Protein AF-A0A2W4Z7F2-F1 (afdb_monomer_lite)

Radius of gyration: 42.95 Å; chains: 1; bounding box: 63×38×133 Å

pLDDT: mean 71.23, std 11.34, range [43.53, 94.19]

Organism: NCBI:txid1609977

Sequence (142 aa):
MSLRSAGIGFLGAVIGGAIVWIGQAGSFSLRPVGMSYADLAATLLSAVGVIVAIFGGVLALAALWGFNQLKRDAIAAAENAGSTEIREQIENGAIRDYIKGEIERLTAEEVNSERMDQRIKQRVDAVTFGRPDDDRLLEEDE

Foldseek 3Di:
DDPVVVVVVVVVVVVVVVVVCVVVPPDPPPPCPPDDPVNVVVVVVVVVVVVVVVVVVVVVVVVVVVVVVVVVVVVVVVVVVVVVVVVCCCVPNPVVVVVVVVCVVVCVVVCPDPVNVVVVVVVCCCVVVNDPPVPPPPPPDD

Secondary structure (DSSP, 8-state):
--HHHHHHHHHHHHHHHHHHHHHTTT------SS--HHHHHHHHHHHHHHHHHHHHHHHHHHHHHHHHHHHHHHHHHHHHHHHHHHHHHHHHSHHHHHHHHHHHHHHHHHHTSHHHHHHHHHHHHHHHS--TTSTTSS----

Structure (mmCIF, N/CA/C/O backbone):
data_AF-A0A2W4Z7F2-F1
#
_entry.id   AF-A0A2W4Z7F2-F1
#
loop_
_atom_site.group_PDB
_atom_site.id
_atom_site.type_symbol
_atom_site.label_atom_id
_atom_site.label_alt_id
_atom_site.label_comp_id
_atom_site.label_asym_id
_atom_site.label_entity_id
_atom_site.label_seq_id
_atom_site.pdbx_PDB_ins_code
_atom_site.Cartn_x
_atom_site.Cartn_y
_atom_site.Cartn_z
_atom_site.occupancy
_atom_site.B_iso_or_equiv
_atom_site.auth_seq_id
_atom_site.auth_comp_id
_atom_site.auth_asym_id
_atom_site.auth_atom_id
_atom_site.pdbx_PDB_model_num
ATOM 1 N N . MET A 1 1 ? 2.571 7.964 7.415 1.00 51.50 1 MET A N 1
ATOM 2 C CA . MET A 1 1 ? 3.518 8.991 6.911 1.00 51.50 1 MET A CA 1
ATOM 3 C C . MET A 1 1 ? 2.665 10.187 6.570 1.00 51.50 1 MET A C 1
ATOM 5 O O . MET A 1 1 ? 1.642 10.015 5.921 1.00 51.50 1 MET A O 1
ATOM 9 N N . SER A 1 2 ? 2.973 11.346 7.140 1.00 48.41 2 SER A N 1
ATOM 10 C CA . SER A 1 2 ? 2.120 12.528 7.017 1.00 48.41 2 SER A CA 1
ATOM 11 C C . SER A 1 2 ? 2.041 12.988 5.559 1.00 48.41 2 SER A C 1
ATOM 13 O O . SER A 1 2 ? 2.987 12.781 4.800 1.00 48.41 2 SER A O 1
ATOM 15 N N . LEU A 1 3 ? 0.947 13.653 5.177 1.00 56.84 3 LEU A N 1
ATOM 16 C CA . LEU A 1 3 ? 0.717 14.262 3.853 1.00 56.84 3 LEU A CA 1
ATOM 17 C C . LEU A 1 3 ? 1.944 15.045 3.320 1.00 56.84 3 LEU A C 1
ATOM 19 O O . LEU A 1 3 ? 2.190 15.118 2.120 1.00 56.84 3 LEU A O 1
ATOM 23 N N . ARG A 1 4 ? 2.770 15.561 4.241 1.00 54.91 4 ARG A N 1
ATOM 24 C CA . ARG A 1 4 ? 4.051 16.228 3.977 1.00 54.91 4 ARG A CA 1
ATOM 25 C C . ARG A 1 4 ? 5.084 15.339 3.279 1.00 54.91 4 ARG A C 1
ATOM 27 O O . ARG A 1 4 ? 5.769 15.807 2.384 1.00 54.91 4 ARG A O 1
ATOM 34 N N . SER A 1 5 ? 5.192 14.068 3.656 1.00 62.59 5 SER A N 1
ATOM 35 C CA . SER A 1 5 ? 6.165 13.128 3.075 1.00 62.59 5 SER A CA 1
ATOM 36 C C . SER A 1 5 ? 5.852 12.753 1.622 1.00 62.59 5 SER A C 1
ATOM 38 O O . SER A 1 5 ? 6.762 12.701 0.799 1.00 62.59 5 SER A O 1
ATOM 40 N N . ALA A 1 6 ? 4.569 12.592 1.284 1.00 65.88 6 ALA A N 1
ATOM 41 C CA . ALA A 1 6 ? 4.125 12.388 -0.093 1.00 65.88 6 ALA A CA 1
ATOM 42 C C . ALA A 1 6 ? 4.373 13.641 -0.954 1.00 65.88 6 ALA A C 1
ATOM 44 O O . ALA A 1 6 ? 4.866 13.532 -2.075 1.00 65.88 6 ALA A O 1
ATOM 45 N N . GLY A 1 7 ? 4.122 14.835 -0.399 1.00 70.25 7 GLY A N 1
ATOM 46 C CA . GLY A 1 7 ? 4.425 16.106 -1.064 1.00 70.25 7 GLY A CA 1
ATOM 47 C C . GLY A 1 7 ? 5.920 16.310 -1.334 1.00 70.25 7 GLY A C 1
ATOM 48 O O . GLY A 1 7 ? 6.291 16.739 -2.423 1.00 70.25 7 GLY A O 1
ATOM 49 N N . ILE A 1 8 ? 6.787 15.940 -0.384 1.00 75.00 8 ILE A N 1
ATOM 50 C CA . ILE A 1 8 ? 8.250 15.998 -0.550 1.00 75.00 8 ILE A CA 1
ATOM 51 C C . ILE A 1 8 ? 8.720 15.008 -1.626 1.00 75.00 8 ILE A C 1
ATOM 53 O O . ILE A 1 8 ? 9.568 15.362 -2.441 1.00 75.00 8 ILE A O 1
ATOM 57 N N . GLY A 1 9 ? 8.145 13.801 -1.677 1.00 75.81 9 GLY A N 1
ATOM 58 C CA . GLY A 1 9 ? 8.448 12.818 -2.722 1.00 75.81 9 GLY A CA 1
ATOM 59 C C . GLY A 1 9 ? 8.046 13.292 -4.122 1.00 75.81 9 GLY A C 1
ATOM 60 O O . GLY A 1 9 ? 8.834 13.183 -5.059 1.00 75.81 9 GLY A O 1
ATOM 61 N N . PHE A 1 10 ? 6.857 13.886 -4.255 1.00 79.06 10 PHE A N 1
ATOM 62 C CA . PHE A 1 10 ? 6.387 14.457 -5.520 1.00 79.06 10 PHE A CA 1
ATOM 63 C C . PHE A 1 10 ? 7.263 15.631 -5.979 1.00 79.06 10 PHE A C 1
ATOM 65 O O . PHE A 1 10 ? 7.702 15.662 -7.126 1.00 79.06 10 PHE A O 1
ATOM 72 N N . LEU A 1 11 ? 7.591 16.557 -5.072 1.00 80.56 11 LEU A N 1
ATOM 73 C CA . LEU A 1 11 ? 8.499 17.670 -5.363 1.00 80.56 11 LEU A CA 1
ATOM 74 C C . LEU A 1 11 ? 9.897 17.177 -5.755 1.00 80.56 11 LEU A C 1
ATOM 76 O O . LEU A 1 11 ? 10.469 17.682 -6.716 1.00 80.56 11 LEU A O 1
ATOM 80 N N . GLY A 1 12 ? 10.424 16.161 -5.068 1.00 82.62 12 GLY A N 1
ATOM 81 C CA . GLY A 1 12 ? 11.705 15.542 -5.408 1.00 82.62 12 GLY A CA 1
ATOM 82 C C . GLY A 1 12 ? 11.708 14.908 -6.801 1.00 82.62 12 GLY A C 1
ATOM 83 O O . GLY A 1 12 ? 12.663 15.094 -7.551 1.00 82.62 12 GLY A O 1
ATOM 84 N N . ALA A 1 13 ? 10.627 14.223 -7.183 1.00 80.19 13 ALA A N 1
ATOM 85 C CA . ALA A 1 13 ? 10.483 13.632 -8.513 1.00 80.19 13 ALA A CA 1
ATOM 86 C C . ALA A 1 13 ? 10.383 14.697 -9.621 1.00 80.19 13 ALA A C 1
ATOM 88 O O . ALA A 1 13 ? 11.033 14.566 -10.657 1.00 80.19 13 ALA A O 1
ATOM 89 N N . VAL A 1 14 ? 9.626 15.775 -9.390 1.00 83.44 14 VAL A N 1
ATOM 90 C CA . VAL A 1 14 ? 9.492 16.895 -10.339 1.00 83.44 14 VAL A CA 1
ATOM 91 C C . VAL A 1 14 ? 10.819 17.635 -10.508 1.00 83.44 14 VAL A C 1
ATOM 93 O O . VAL A 1 14 ? 11.231 17.901 -11.634 1.00 83.44 14 VAL A O 1
ATOM 96 N N . ILE A 1 15 ? 11.520 17.925 -9.409 1.00 84.44 15 ILE A N 1
ATOM 97 C CA . ILE A 1 15 ? 12.822 18.604 -9.442 1.00 84.44 15 ILE A CA 1
ATOM 98 C C . ILE A 1 15 ? 13.881 17.703 -10.086 1.00 84.44 15 ILE A C 1
ATOM 100 O O . ILE A 1 15 ? 14.634 18.167 -10.936 1.00 84.44 15 ILE A O 1
ATOM 104 N N . GLY A 1 16 ? 13.913 16.412 -9.748 1.00 82.12 16 GLY A N 1
ATOM 105 C CA . GLY A 1 16 ? 14.817 15.446 -10.374 1.00 82.12 16 GLY A CA 1
ATOM 106 C C . GLY A 1 16 ? 14.585 15.327 -11.881 1.00 82.12 16 GLY A C 1
ATOM 107 O O . GLY A 1 16 ? 15.537 15.398 -12.656 1.00 82.12 16 GLY A O 1
ATOM 108 N N . GLY A 1 17 ? 13.321 15.240 -12.309 1.00 78.44 17 GLY A N 1
ATOM 109 C CA . GLY A 1 17 ? 12.948 15.240 -13.724 1.00 78.44 17 GLY A CA 1
ATOM 110 C C . GLY A 1 17 ? 13.337 16.535 -14.441 1.00 78.44 17 GLY A C 1
ATOM 111 O O . GLY A 1 17 ? 13.875 16.487 -15.544 1.00 78.44 17 GLY A O 1
ATOM 112 N N . ALA A 1 18 ? 13.145 17.688 -13.794 1.00 78.81 18 ALA A N 1
ATOM 113 C CA . ALA A 1 18 ? 13.550 18.986 -14.327 1.00 78.81 18 ALA A CA 1
ATOM 114 C C . ALA A 1 18 ? 15.077 19.120 -14.452 1.00 78.81 18 ALA A C 1
ATOM 116 O O . ALA A 1 18 ? 15.558 19.628 -15.459 1.00 78.81 18 ALA A O 1
ATOM 117 N N . ILE A 1 19 ? 15.852 18.627 -13.480 1.00 79.75 19 ILE A N 1
ATOM 118 C CA . ILE A 1 19 ? 17.323 18.637 -13.532 1.00 79.75 19 ILE A CA 1
ATOM 119 C C . ILE A 1 19 ? 17.832 17.757 -14.674 1.00 79.75 19 ILE A C 1
ATOM 121 O O . ILE A 1 19 ? 18.716 18.183 -15.413 1.00 79.75 19 ILE A O 1
ATOM 125 N N . VAL A 1 20 ? 17.265 16.560 -14.856 1.00 77.94 20 VAL A N 1
ATOM 126 C CA . VAL A 1 20 ? 17.619 15.681 -15.984 1.00 77.94 20 VAL A CA 1
ATOM 127 C C . VAL A 1 20 ? 17.269 16.347 -17.316 1.00 77.94 20 VAL A C 1
ATOM 129 O O . VAL A 1 20 ? 18.088 16.353 -18.231 1.00 77.94 20 VAL A O 1
ATOM 132 N N . TRP A 1 21 ? 16.094 16.975 -17.406 1.00 70.06 21 TRP A N 1
ATOM 133 C CA . TRP A 1 21 ? 15.647 17.690 -18.602 1.00 70.06 21 TRP A CA 1
ATOM 134 C C . TRP A 1 21 ? 16.551 18.885 -18.953 1.00 70.06 21 TRP A C 1
ATOM 136 O O . TRP A 1 21 ? 16.930 19.054 -20.113 1.00 70.06 21 TRP A O 1
ATOM 146 N N . ILE A 1 22 ? 16.957 19.674 -17.952 1.00 73.12 22 ILE A N 1
ATOM 147 C CA . ILE A 1 22 ? 17.899 20.793 -18.117 1.00 73.12 22 ILE A CA 1
ATOM 148 C C . ILE A 1 22 ? 19.299 20.276 -18.475 1.00 73.12 22 ILE A C 1
ATOM 150 O O . ILE A 1 22 ? 19.931 20.808 -19.385 1.00 73.12 22 ILE A O 1
ATOM 154 N N . GLY A 1 23 ? 19.771 19.218 -17.809 1.00 69.50 23 GLY A N 1
ATOM 155 C CA . GLY A 1 23 ? 21.067 18.586 -18.077 1.00 69.50 23 GLY A CA 1
ATOM 156 C C . GLY A 1 23 ? 21.173 17.982 -19.480 1.00 69.50 23 GLY A C 1
ATOM 157 O O . GLY A 1 23 ? 22.271 17.877 -20.020 1.00 69.50 23 GLY A O 1
ATOM 158 N N . GLN A 1 24 ? 20.038 17.649 -20.101 1.00 68.50 24 GLN A N 1
ATOM 159 C CA . GLN A 1 24 ? 19.948 17.208 -21.495 1.00 68.50 24 GLN A CA 1
ATOM 160 C C . GLN A 1 24 ? 19.710 18.332 -22.515 1.00 68.50 24 GLN A C 1
ATOM 162 O O . GLN A 1 24 ? 19.557 18.042 -23.702 1.00 68.50 24 GLN A O 1
ATOM 167 N N . ALA A 1 25 ? 19.710 19.601 -22.088 1.00 56.84 25 ALA A N 1
ATOM 168 C CA . ALA A 1 25 ? 19.687 20.783 -22.953 1.00 56.84 25 ALA A CA 1
ATOM 169 C C . ALA A 1 25 ? 18.669 20.705 -24.115 1.00 56.84 25 ALA A C 1
ATOM 171 O O . ALA A 1 25 ? 19.002 20.963 -25.271 1.00 56.84 25 ALA A O 1
ATOM 172 N N . GLY A 1 26 ? 17.419 20.334 -23.814 1.00 56.62 26 GLY A N 1
ATOM 173 C CA . GLY A 1 26 ? 16.249 20.583 -24.671 1.00 56.62 26 GLY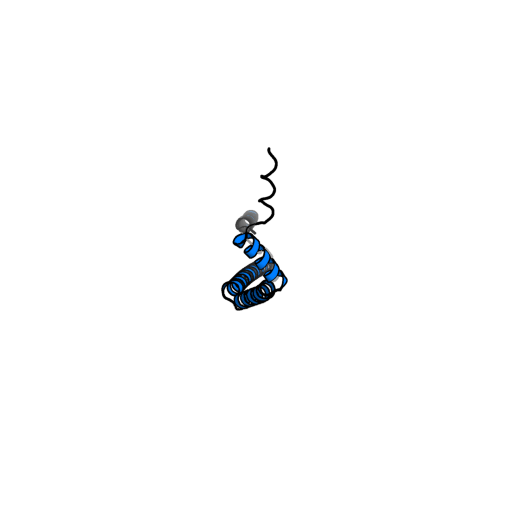 A CA 1
ATOM 174 C C . GLY A 1 26 ? 16.193 19.888 -26.039 1.00 56.62 26 GLY A C 1
ATOM 175 O O . GLY A 1 26 ? 15.190 20.038 -26.734 1.00 56.62 26 GLY A O 1
ATOM 176 N N . SER A 1 27 ? 17.200 19.107 -26.443 1.00 54.31 27 SER A N 1
ATOM 177 C CA . SER A 1 27 ? 17.137 18.324 -27.678 1.00 54.31 27 SER A CA 1
ATOM 178 C C . SER A 1 27 ? 17.690 16.919 -27.469 1.00 54.31 27 SER A C 1
ATOM 180 O O . SER A 1 27 ? 18.894 16.688 -27.389 1.00 54.31 27 SER A O 1
ATOM 182 N N . PHE A 1 28 ? 16.784 15.943 -27.442 1.00 54.53 28 PHE A N 1
ATOM 183 C CA . PHE A 1 28 ? 17.118 14.534 -27.630 1.00 54.53 28 PHE A CA 1
ATOM 184 C C . PHE A 1 28 ? 17.390 14.307 -29.124 1.00 54.53 28 PHE A C 1
ATOM 186 O O . PHE A 1 28 ? 16.673 13.595 -29.822 1.00 54.53 28 PHE A O 1
ATOM 193 N N . SER A 1 29 ? 18.403 14.989 -29.663 1.00 55.09 29 SER A N 1
ATOM 194 C CA . SER A 1 29 ? 18.855 14.733 -31.023 1.00 55.09 29 SER A CA 1
ATOM 195 C C . SER A 1 29 ? 19.744 13.490 -30.964 1.00 55.09 29 SER A C 1
ATOM 197 O O . SER A 1 29 ? 20.971 13.570 -30.919 1.00 55.09 29 SER A O 1
ATOM 199 N N . LEU A 1 30 ? 19.114 12.313 -30.934 1.00 56.03 30 LEU A N 1
ATOM 200 C CA . LEU A 1 30 ? 19.749 11.087 -31.408 1.00 56.03 30 LEU A CA 1
ATOM 201 C C . LEU A 1 30 ? 19.983 11.298 -32.906 1.00 56.03 30 LEU A C 1
ATOM 203 O O . LEU A 1 30 ? 19.162 10.914 -33.729 1.00 56.03 30 LEU A O 1
ATOM 207 N N . ARG A 1 31 ? 21.051 12.015 -33.272 1.00 58.56 31 ARG A N 1
ATOM 208 C CA . ARG A 1 31 ? 21.509 12.075 -34.658 1.00 58.56 31 ARG A CA 1
ATOM 209 C C . ARG A 1 31 ? 22.213 10.749 -34.927 1.00 58.56 31 ARG A C 1
ATOM 211 O O . ARG A 1 31 ? 23.276 10.528 -34.348 1.00 58.56 31 ARG A O 1
ATOM 218 N N . PRO A 1 32 ? 21.658 9.863 -35.770 1.00 60.34 32 PRO A N 1
ATOM 219 C CA . PRO A 1 32 ? 22.286 8.592 -36.080 1.00 60.34 32 PRO A CA 1
ATOM 220 C C . PRO A 1 32 ? 23.410 8.854 -37.085 1.00 60.34 32 PRO A C 1
ATOM 222 O O . PRO A 1 32 ? 23.277 8.600 -38.277 1.00 60.34 32 PRO A O 1
ATOM 225 N N . VAL A 1 33 ? 24.521 9.429 -36.632 1.00 61.56 33 VAL A N 1
ATOM 226 C CA . VAL A 1 33 ? 25.720 9.525 -37.465 1.00 61.56 33 VAL A CA 1
ATOM 227 C C . VAL A 1 33 ? 26.469 8.208 -37.298 1.00 61.56 33 VAL A C 1
ATOM 229 O O . VAL A 1 33 ? 27.192 8.019 -36.327 1.00 61.56 33 VAL A O 1
ATOM 232 N N . GLY A 1 34 ? 26.227 7.267 -38.214 1.00 68.38 34 GLY A N 1
ATOM 233 C CA . GLY A 1 34 ? 26.921 5.972 -38.258 1.00 68.38 34 GLY A CA 1
ATOM 234 C C . GLY A 1 34 ? 26.330 4.853 -37.390 1.00 68.38 34 GLY A C 1
ATOM 235 O O . GLY A 1 34 ? 26.987 3.835 -37.209 1.00 68.38 34 GLY A O 1
ATOM 236 N N . MET A 1 35 ? 25.112 5.011 -36.860 1.00 69.19 35 MET A N 1
ATOM 237 C CA . MET A 1 35 ? 24.471 4.000 -36.008 1.00 69.19 35 MET A CA 1
ATOM 238 C C . MET A 1 35 ? 23.711 2.958 -36.845 1.00 69.19 35 MET A C 1
ATOM 240 O O . MET A 1 35 ? 22.907 3.322 -37.705 1.00 69.19 35 MET A O 1
ATOM 244 N N . SER A 1 36 ? 23.947 1.667 -36.590 1.00 82.62 36 SER A N 1
ATOM 245 C CA . SER A 1 36 ? 23.196 0.587 -37.242 1.00 82.62 36 SER A CA 1
ATOM 246 C C . SER A 1 36 ? 21.753 0.521 -36.714 1.00 82.62 36 SER A C 1
ATOM 248 O O . SER A 1 36 ? 21.473 0.926 -35.585 1.00 82.62 36 SER A O 1
ATOM 250 N N . TYR A 1 37 ? 20.816 -0.029 -37.497 1.00 82.56 37 TYR A N 1
ATOM 251 C CA . TYR A 1 37 ? 19.435 -0.251 -37.031 1.00 82.56 37 TYR A CA 1
ATOM 252 C C . TYR A 1 37 ? 19.373 -1.095 -35.749 1.00 82.56 37 TYR A C 1
ATOM 254 O O . TYR A 1 37 ? 18.503 -0.870 -34.907 1.00 82.56 37 TYR A O 1
ATOM 262 N N . ALA A 1 38 ? 20.305 -2.037 -35.586 1.00 84.94 38 ALA A N 1
ATOM 263 C CA . ALA A 1 38 ? 20.394 -2.868 -34.394 1.00 84.94 38 ALA A CA 1
ATOM 264 C C . ALA A 1 38 ? 20.772 -2.044 -33.151 1.00 84.94 38 ALA A C 1
ATOM 266 O O . ALA A 1 38 ? 20.157 -2.220 -32.101 1.00 84.94 38 ALA A O 1
ATOM 267 N N . ASP A 1 39 ? 21.705 -1.096 -33.276 1.00 81.75 39 ASP A N 1
ATOM 268 C CA . ASP A 1 39 ? 22.100 -0.210 -32.171 1.00 81.75 39 ASP A CA 1
ATOM 269 C C . ASP A 1 39 ? 20.977 0.746 -31.764 1.00 81.75 39 ASP A C 1
ATOM 271 O O . ASP A 1 39 ? 20.761 1.001 -30.576 1.00 81.75 39 ASP A O 1
ATOM 275 N N . LEU A 1 40 ? 20.218 1.251 -32.740 1.00 81.19 40 LEU A N 1
ATOM 276 C CA . LEU A 1 40 ? 19.071 2.114 -32.468 1.00 81.19 40 LEU A CA 1
ATOM 277 C C . LEU A 1 40 ? 17.962 1.345 -31.732 1.00 81.19 40 LEU A C 1
ATOM 279 O O . LEU A 1 40 ? 17.411 1.844 -30.748 1.00 81.19 40 LEU A O 1
ATOM 283 N N . ALA A 1 41 ? 17.683 0.108 -32.153 1.00 85.56 41 ALA A N 1
ATOM 284 C CA . ALA A 1 41 ? 16.735 -0.770 -31.472 1.00 85.56 41 ALA A CA 1
ATOM 285 C C . ALA A 1 41 ? 17.202 -1.129 -30.053 1.00 85.56 41 ALA A C 1
ATOM 287 O O . ALA A 1 41 ? 16.409 -1.056 -29.116 1.00 85.56 41 ALA A O 1
ATOM 288 N N . ALA A 1 42 ? 18.485 -1.453 -29.871 1.00 87.44 42 ALA A N 1
ATOM 289 C CA . ALA A 1 42 ? 19.058 -1.761 -28.562 1.00 87.44 42 ALA A CA 1
ATOM 290 C C . ALA A 1 42 ? 18.977 -0.561 -27.604 1.00 87.44 42 ALA A C 1
ATOM 292 O O . ALA A 1 42 ? 18.620 -0.719 -26.436 1.00 87.44 42 ALA A O 1
ATOM 293 N N . THR A 1 43 ? 19.241 0.648 -28.105 1.00 84.69 43 THR A N 1
ATOM 294 C CA . THR A 1 43 ? 19.178 1.887 -27.315 1.00 84.69 43 THR A CA 1
ATOM 295 C C . THR A 1 43 ? 17.749 2.194 -26.872 1.00 84.69 43 THR A C 1
ATOM 297 O O . THR A 1 43 ? 17.514 2.471 -25.695 1.00 84.69 43 THR A O 1
ATOM 300 N N . LEU A 1 44 ? 16.775 2.095 -27.783 1.00 85.75 44 LEU A N 1
ATOM 301 C CA . LEU A 1 44 ? 15.360 2.286 -27.450 1.00 85.75 44 LEU A CA 1
ATOM 302 C C . LEU A 1 44 ? 14.854 1.220 -26.478 1.00 85.75 44 LEU A C 1
ATOM 304 O O . LEU A 1 44 ? 14.185 1.553 -25.502 1.00 85.75 44 LEU A O 1
ATOM 308 N N . LEU A 1 45 ? 15.195 -0.049 -26.709 1.00 88.25 45 LEU A N 1
ATOM 309 C CA . LEU A 1 45 ? 14.784 -1.146 -25.839 1.00 88.25 45 LEU A CA 1
ATOM 310 C C . LEU A 1 45 ? 15.372 -0.994 -24.431 1.00 88.25 45 LEU A C 1
ATOM 312 O O . LEU A 1 45 ? 14.664 -1.199 -23.448 1.00 88.25 45 LEU A O 1
ATOM 316 N N . SER A 1 46 ? 16.635 -0.576 -24.330 1.00 86.31 46 SER A N 1
ATOM 317 C CA . SER A 1 46 ? 17.288 -0.274 -23.055 1.00 86.31 46 SER A CA 1
ATOM 318 C C . SER A 1 46 ? 16.598 0.886 -22.333 1.00 86.31 46 SER A C 1
ATOM 320 O O . SER A 1 46 ? 16.258 0.765 -21.157 1.00 86.31 46 SER A O 1
ATOM 322 N N . ALA A 1 47 ? 16.288 1.976 -23.043 1.00 83.75 47 ALA A N 1
ATOM 323 C CA . ALA A 1 47 ? 15.574 3.115 -22.468 1.00 83.75 47 ALA A CA 1
ATOM 324 C C . ALA A 1 47 ? 14.186 2.721 -21.935 1.00 83.75 47 ALA A C 1
ATOM 326 O O . ALA A 1 47 ? 13.839 3.058 -20.802 1.00 83.75 47 ALA A O 1
ATOM 327 N N . VAL A 1 48 ? 13.413 1.954 -22.711 1.00 91.50 48 VAL A N 1
ATOM 328 C CA . VAL A 1 48 ? 12.114 1.426 -22.270 1.00 91.50 48 VAL A CA 1
ATOM 329 C C . VAL A 1 48 ? 12.289 0.500 -21.065 1.00 91.50 48 VAL A C 1
ATOM 331 O O . VAL A 1 48 ? 11.543 0.620 -20.095 1.00 91.50 48 VAL A O 1
ATOM 334 N N . GLY A 1 49 ? 13.300 -0.371 -21.075 1.00 91.75 49 GLY A N 1
ATOM 335 C CA . GLY A 1 49 ? 13.605 -1.268 -19.961 1.00 91.75 49 GLY A CA 1
ATOM 336 C C . GLY A 1 49 ? 13.898 -0.521 -18.659 1.00 91.75 49 GLY A C 1
ATOM 337 O O . GLY A 1 49 ? 13.355 -0.875 -17.613 1.00 91.75 49 GLY A O 1
ATOM 338 N N . VAL A 1 50 ? 14.684 0.556 -18.721 1.00 90.50 50 VAL A N 1
ATOM 339 C CA . VAL A 1 50 ? 14.972 1.410 -17.559 1.00 90.50 50 VAL A CA 1
ATOM 340 C C . VAL A 1 50 ? 13.697 2.071 -17.034 1.00 90.50 50 VAL A C 1
ATOM 342 O O . VAL A 1 50 ? 13.450 2.046 -15.828 1.00 90.50 50 VAL A O 1
ATOM 345 N N . ILE A 1 51 ? 12.854 2.612 -17.919 1.00 87.75 51 ILE A N 1
ATOM 346 C CA . ILE A 1 51 ? 11.577 3.230 -17.531 1.00 87.75 51 ILE A CA 1
ATOM 347 C C . ILE A 1 51 ? 10.687 2.207 -16.813 1.00 87.75 51 ILE A C 1
ATOM 349 O O . ILE A 1 51 ? 10.200 2.471 -15.712 1.0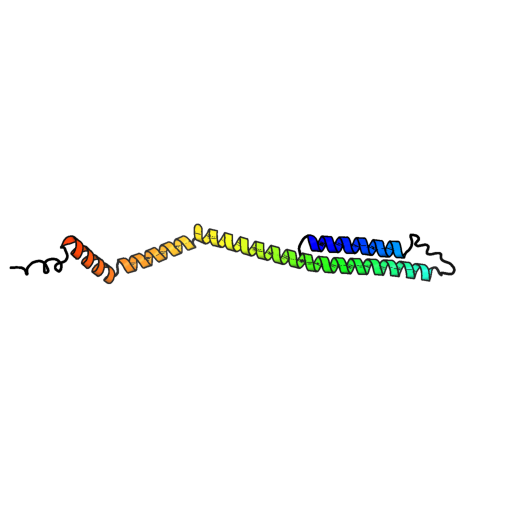0 87.75 51 ILE A O 1
ATOM 353 N N . VAL A 1 52 ? 10.512 1.020 -17.399 1.00 94.19 52 VAL A N 1
ATOM 354 C CA . VAL A 1 52 ? 9.695 -0.058 -16.825 1.00 94.19 52 VAL A CA 1
ATOM 355 C C . VAL A 1 52 ? 10.244 -0.510 -15.472 1.00 94.19 52 VAL A C 1
ATOM 357 O O . VAL A 1 52 ? 9.467 -0.695 -14.539 1.00 94.19 52 VAL A O 1
ATOM 360 N N . ALA A 1 53 ? 11.565 -0.636 -15.325 1.00 91.94 53 ALA A N 1
ATOM 361 C CA . ALA A 1 53 ? 12.192 -1.016 -14.061 1.00 91.94 53 ALA A CA 1
ATOM 362 C C . ALA A 1 53 ? 11.930 0.013 -12.948 1.00 91.94 53 ALA A C 1
ATOM 364 O O . ALA A 1 53 ? 11.597 -0.365 -11.823 1.00 91.94 53 ALA A O 1
ATOM 365 N N . ILE A 1 54 ? 12.015 1.310 -13.264 1.00 88.50 54 ILE A N 1
ATOM 366 C CA . ILE A 1 54 ? 11.718 2.385 -12.309 1.00 88.50 54 ILE A CA 1
ATOM 367 C C . ILE A 1 54 ? 10.243 2.337 -11.895 1.00 88.50 54 ILE A C 1
ATOM 369 O O . ILE A 1 54 ? 9.943 2.314 -10.701 1.00 88.50 54 ILE A O 1
ATOM 373 N N . PHE A 1 55 ? 9.316 2.267 -12.8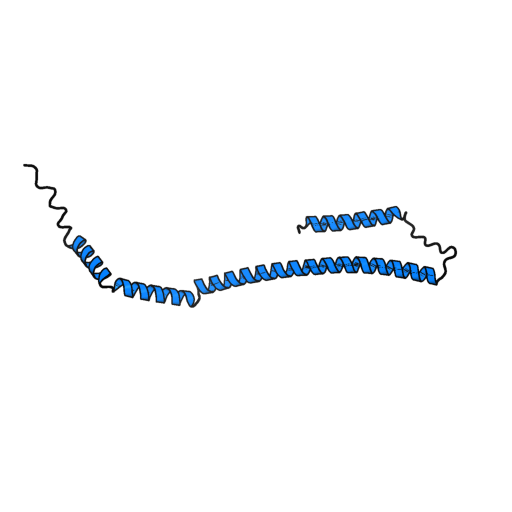57 1.00 87.56 55 PHE A N 1
ATOM 374 C CA . PHE A 1 55 ? 7.884 2.191 -12.552 1.00 87.56 55 PHE A CA 1
ATOM 375 C C . PHE A 1 55 ? 7.521 0.928 -11.768 1.00 87.56 55 PHE A C 1
ATOM 377 O O . PHE A 1 55 ? 6.753 1.006 -10.809 1.00 87.56 55 PHE A O 1
ATOM 384 N N . GLY A 1 56 ? 8.111 -0.217 -12.115 1.00 89.81 56 GLY A N 1
ATOM 385 C CA . GLY A 1 56 ? 7.945 -1.466 -11.376 1.00 89.81 56 GLY A CA 1
ATOM 386 C C . GLY A 1 56 ? 8.406 -1.342 -9.924 1.00 89.81 56 GLY A C 1
ATOM 387 O O . GLY A 1 56 ? 7.682 -1.747 -9.015 1.00 89.81 56 GLY A O 1
ATOM 388 N N . GLY A 1 57 ? 9.559 -0.710 -9.686 1.00 89.31 57 GLY A N 1
ATOM 389 C CA . GLY A 1 57 ? 10.062 -0.447 -8.336 1.00 89.31 57 GLY A CA 1
ATOM 390 C C . GLY A 1 57 ? 9.146 0.471 -7.522 1.00 89.31 57 GLY A C 1
ATOM 391 O O . GLY A 1 57 ? 8.833 0.175 -6.368 1.00 89.31 57 GLY A O 1
ATOM 392 N N . VAL A 1 58 ? 8.658 1.558 -8.126 1.00 86.88 58 VAL A N 1
ATOM 393 C CA . VAL A 1 58 ? 7.728 2.490 -7.465 1.00 86.88 58 VAL A CA 1
ATOM 394 C C . VAL A 1 58 ? 6.407 1.802 -7.117 1.00 86.88 58 VAL A C 1
ATOM 396 O O . VAL A 1 58 ? 5.919 1.950 -5.996 1.00 86.88 58 VAL A O 1
ATOM 399 N N . LEU A 1 59 ? 5.844 1.012 -8.036 1.00 85.50 59 LEU A N 1
ATOM 400 C CA . LEU A 1 59 ? 4.616 0.253 -7.787 1.00 85.50 59 LEU A CA 1
ATOM 401 C C . LEU A 1 59 ? 4.805 -0.805 -6.697 1.00 85.50 59 LEU A C 1
ATOM 403 O O . LEU A 1 59 ? 3.922 -0.968 -5.858 1.00 85.50 59 LEU A O 1
ATOM 407 N N . ALA A 1 60 ? 5.955 -1.480 -6.655 1.00 86.94 60 ALA A N 1
ATOM 408 C CA . ALA A 1 60 ? 6.266 -2.441 -5.600 1.00 86.94 60 ALA A CA 1
ATOM 409 C C . ALA A 1 60 ? 6.305 -1.774 -4.215 1.00 86.94 60 ALA A C 1
ATOM 411 O O . ALA A 1 60 ? 5.709 -2.279 -3.261 1.00 86.94 60 ALA A O 1
ATOM 412 N N . LEU A 1 61 ? 6.941 -0.604 -4.107 1.00 83.75 61 LEU A N 1
ATOM 413 C CA . LEU A 1 61 ? 6.943 0.178 -2.870 1.00 83.75 61 LEU A CA 1
ATOM 414 C C . LEU A 1 61 ? 5.530 0.633 -2.493 1.00 83.75 61 LEU A C 1
ATOM 416 O O . LEU A 1 61 ? 5.134 0.480 -1.339 1.00 83.75 61 LEU A O 1
ATOM 420 N N . ALA A 1 62 ? 4.752 1.135 -3.455 1.00 79.75 62 ALA A N 1
ATOM 421 C CA . ALA A 1 62 ? 3.370 1.550 -3.229 1.00 79.75 62 ALA A CA 1
ATOM 422 C C . ALA A 1 62 ? 2.488 0.386 -2.749 1.00 79.75 62 ALA A C 1
ATOM 424 O O . ALA A 1 62 ? 1.687 0.566 -1.835 1.00 79.75 62 ALA A O 1
ATOM 425 N N . ALA A 1 63 ? 2.672 -0.815 -3.301 1.00 82.06 63 ALA A N 1
ATOM 426 C CA . ALA A 1 63 ? 1.942 -2.013 -2.901 1.00 82.06 63 ALA A CA 1
ATOM 427 C C . ALA A 1 63 ? 2.276 -2.445 -1.464 1.00 82.06 63 ALA A C 1
ATOM 429 O O . ALA A 1 63 ? 1.366 -2.689 -0.670 1.00 82.06 63 ALA A O 1
ATOM 430 N N . LEU A 1 64 ? 3.564 -2.471 -1.094 1.00 82.25 64 LEU A N 1
ATOM 431 C CA . LEU A 1 64 ? 3.991 -2.753 0.284 1.00 82.25 64 LEU A CA 1
ATOM 432 C C . LEU A 1 64 ? 3.388 -1.754 1.275 1.00 82.25 64 LEU A C 1
ATOM 434 O O . LEU A 1 64 ? 3.004 -2.102 2.393 1.00 82.25 64 LEU A O 1
ATOM 438 N N . TRP A 1 65 ? 3.297 -0.497 0.855 1.00 80.38 65 TRP A N 1
ATOM 439 C CA . TRP A 1 65 ? 2.769 0.569 1.683 1.00 80.38 65 TRP A CA 1
ATOM 440 C C . TRP A 1 65 ? 1.246 0.505 1.828 1.00 80.38 65 TRP A C 1
ATOM 442 O O . TRP A 1 65 ? 0.736 0.552 2.949 1.00 80.38 65 TRP A O 1
ATOM 452 N N . GLY A 1 66 ? 0.531 0.296 0.722 1.00 77.38 66 GLY A N 1
ATOM 453 C CA . GLY A 1 66 ? -0.917 0.092 0.708 1.00 77.38 66 GLY A CA 1
ATOM 454 C C . GLY A 1 66 ? -1.341 -1.118 1.539 1.00 77.38 66 GLY A C 1
ATOM 455 O O . GLY A 1 66 ? -2.301 -1.032 2.301 1.00 77.38 66 GLY A O 1
ATOM 456 N N . PHE A 1 67 ? -0.578 -2.214 1.490 1.00 77.88 67 PHE A N 1
ATOM 457 C CA . PHE A 1 67 ? -0.845 -3.395 2.311 1.00 77.88 67 PHE A CA 1
ATOM 458 C C . PHE A 1 67 ? -0.726 -3.106 3.815 1.00 77.88 67 PHE A C 1
ATOM 460 O O . PHE A 1 67 ? -1.588 -3.498 4.602 1.00 77.88 67 PHE A O 1
ATOM 467 N N . ASN A 1 68 ? 0.310 -2.372 4.231 1.00 78.62 68 ASN A N 1
ATOM 468 C CA . ASN A 1 68 ? 0.487 -1.995 5.635 1.00 78.62 68 ASN A CA 1
ATOM 469 C C . ASN A 1 68 ? -0.603 -1.037 6.135 1.00 78.62 68 ASN A C 1
ATOM 471 O O . ASN A 1 68 ? -1.006 -1.128 7.297 1.00 78.62 68 ASN A O 1
ATOM 475 N N . GLN A 1 69 ? -1.078 -0.136 5.274 1.00 74.75 69 GLN A N 1
ATOM 476 C CA . GLN A 1 69 ? -2.191 0.764 5.574 1.00 74.75 69 GLN A CA 1
ATOM 477 C C . GLN A 1 69 ? -3.487 -0.035 5.783 1.00 74.75 69 GLN A C 1
ATOM 479 O O . GLN A 1 69 ? -4.095 0.059 6.845 1.00 74.75 69 GLN A O 1
ATOM 484 N N . LEU A 1 70 ? -3.833 -0.913 4.835 1.00 71.75 70 LEU A N 1
ATOM 485 C CA . LEU A 1 70 ? -5.024 -1.764 4.918 1.00 71.75 70 LEU A CA 1
ATOM 486 C C . LEU A 1 70 ? -5.010 -2.667 6.154 1.00 71.75 70 LEU A C 1
ATOM 488 O O . LEU A 1 70 ? -6.026 -2.812 6.826 1.00 71.75 70 LEU A O 1
ATOM 492 N N . LYS A 1 71 ? -3.851 -3.242 6.497 1.00 74.19 71 LYS A N 1
ATOM 493 C CA . LYS A 1 71 ? -3.708 -4.060 7.705 1.00 74.19 71 LYS A CA 1
ATOM 494 C C . LYS A 1 71 ? -4.002 -3.259 8.975 1.00 74.19 71 LYS A C 1
ATOM 496 O O . LYS A 1 71 ? -4.645 -3.776 9.882 1.00 74.19 71 LYS A O 1
ATOM 501 N N . ARG A 1 72 ? -3.529 -2.012 9.057 1.00 74.06 72 ARG A N 1
ATOM 502 C CA . ARG A 1 72 ? -3.783 -1.135 10.210 1.00 74.06 72 ARG A CA 1
ATOM 503 C C . ARG A 1 72 ? -5.251 -0.756 10.320 1.00 74.06 72 ARG A C 1
ATOM 505 O O . ARG A 1 72 ? -5.806 -0.858 11.409 1.00 74.06 72 ARG A O 1
ATOM 512 N N . ASP A 1 73 ? -5.867 -0.384 9.206 1.00 70.00 73 ASP A N 1
ATOM 513 C CA . ASP A 1 73 ? -7.275 0.011 9.179 1.00 70.00 73 ASP A CA 1
ATOM 514 C C . ASP A 1 73 ? -8.184 -1.178 9.525 1.00 70.00 73 ASP A C 1
ATOM 516 O O . ASP A 1 73 ? -9.135 -1.027 10.288 1.00 70.00 73 ASP A O 1
ATOM 520 N N . ALA A 1 74 ? -7.841 -2.386 9.064 1.00 64.25 74 ALA A N 1
ATOM 521 C CA . ALA A 1 74 ? -8.554 -3.610 9.422 1.00 64.25 74 ALA A CA 1
ATOM 522 C C . ALA A 1 74 ? -8.451 -3.943 10.921 1.00 64.25 74 ALA A C 1
ATOM 524 O O . ALA A 1 74 ? -9.449 -4.323 11.528 1.00 64.25 74 ALA A O 1
ATOM 525 N N . ILE A 1 75 ? -7.272 -3.777 11.533 1.00 72.62 75 ILE A N 1
ATOM 526 C CA . ILE A 1 75 ? -7.089 -3.992 12.979 1.00 72.62 75 ILE A CA 1
ATOM 527 C C . ILE A 1 75 ? -7.898 -2.965 13.778 1.00 72.62 75 ILE A C 1
ATOM 529 O O . ILE A 1 75 ? -8.622 -3.347 14.690 1.00 72.62 75 ILE A O 1
ATOM 533 N N . ALA A 1 76 ? -7.831 -1.685 13.406 1.00 71.38 76 ALA A N 1
ATOM 534 C CA . ALA A 1 76 ? -8.585 -0.629 14.080 1.00 71.38 76 ALA A CA 1
ATOM 535 C C . ALA A 1 76 ? -10.106 -0.825 13.944 1.00 71.38 76 ALA A C 1
ATOM 537 O O . ALA A 1 76 ? -10.854 -0.603 14.895 1.00 71.38 76 ALA A O 1
ATOM 538 N N . ALA A 1 77 ? -10.577 -1.276 12.778 1.00 66.06 77 ALA A N 1
ATOM 539 C CA . ALA A 1 77 ? -11.982 -1.608 12.566 1.00 66.06 77 ALA A CA 1
ATOM 540 C C . ALA A 1 77 ? -12.420 -2.820 13.404 1.00 66.06 77 ALA A C 1
ATOM 542 O O . ALA A 1 77 ? -13.500 -2.790 13.989 1.00 66.06 77 ALA A O 1
ATOM 543 N N . ALA A 1 78 ? -11.580 -3.855 13.506 1.00 62.16 78 ALA A N 1
ATOM 544 C CA . ALA A 1 78 ? -11.853 -5.033 14.326 1.00 62.16 78 ALA A CA 1
ATOM 545 C C . ALA A 1 78 ? -11.869 -4.711 15.830 1.00 62.16 78 ALA A C 1
ATOM 547 O O . ALA A 1 78 ? -12.726 -5.211 16.552 1.00 62.16 78 ALA A O 1
ATOM 548 N N . GLU A 1 79 ? -10.961 -3.855 16.299 1.00 71.69 79 GLU A N 1
ATOM 549 C CA . GLU A 1 79 ? -10.911 -3.409 17.695 1.00 71.69 79 GLU A CA 1
ATOM 550 C C . GLU A 1 79 ? -12.143 -2.571 18.060 1.00 71.69 79 GLU A C 1
ATOM 552 O O . GLU A 1 79 ? -12.786 -2.825 19.079 1.00 71.69 79 GLU A O 1
ATOM 557 N N . ASN A 1 80 ? -12.541 -1.643 17.185 1.00 69.44 80 ASN A N 1
ATOM 558 C CA . ASN A 1 80 ? -13.760 -0.863 17.378 1.00 69.44 80 ASN A CA 1
ATOM 559 C C . ASN A 1 80 ? -15.00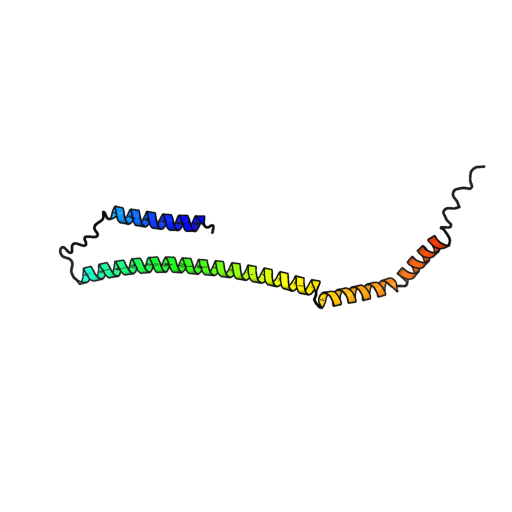3 -1.759 17.384 1.00 69.44 80 ASN A C 1
ATOM 561 O O . ASN A 1 80 ? -15.777 -1.689 18.335 1.00 69.44 80 ASN A O 1
ATOM 565 N N . ALA A 1 81 ? -15.156 -2.644 16.393 1.00 62.28 81 ALA A N 1
ATOM 566 C CA . ALA A 1 81 ? -16.284 -3.570 16.323 1.00 62.28 81 ALA A CA 1
ATOM 567 C C . ALA A 1 81 ? -16.347 -4.498 17.546 1.00 62.28 81 ALA A C 1
ATOM 569 O O . ALA A 1 81 ? -17.411 -4.657 18.135 1.00 62.28 81 ALA A O 1
ATOM 570 N N . GLY A 1 82 ? -15.209 -5.048 17.982 1.00 61.47 82 GLY A N 1
ATOM 571 C CA . GLY A 1 82 ? -15.138 -5.883 19.180 1.00 61.47 82 GLY A CA 1
ATOM 572 C C . GLY A 1 82 ? -15.496 -5.116 20.453 1.00 61.47 82 GLY A C 1
ATOM 573 O O . GLY A 1 82 ? -16.232 -5.626 21.293 1.00 61.47 82 GLY A O 1
ATOM 574 N N . SER A 1 83 ? -15.034 -3.872 20.588 1.00 67.88 83 SER A N 1
ATOM 575 C CA . SER A 1 83 ? -15.374 -3.040 21.744 1.00 67.88 83 SER A CA 1
ATOM 576 C C . SER A 1 83 ? -16.856 -2.662 21.774 1.00 67.88 83 SER A C 1
ATOM 578 O O . SER A 1 83 ? -17.451 -2.669 22.848 1.00 67.88 83 SER A O 1
ATOM 580 N N . THR A 1 84 ? -17.460 -2.374 20.617 1.00 69.75 84 THR A N 1
ATOM 581 C CA . THR A 1 84 ? -18.883 -2.043 20.486 1.00 69.75 84 THR A CA 1
ATOM 582 C C . THR A 1 84 ? -19.753 -3.256 20.790 1.00 69.75 84 THR A C 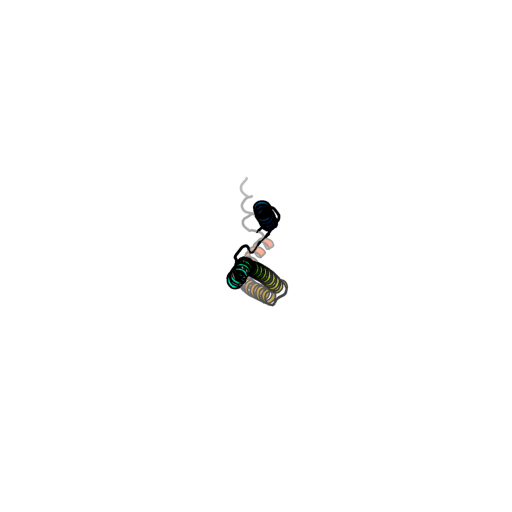1
ATOM 584 O O . THR A 1 84 ? -20.658 -3.145 21.608 1.00 69.75 84 THR A O 1
ATOM 587 N N . GLU A 1 85 ? -19.417 -4.418 20.231 1.00 62.16 85 GLU A N 1
ATOM 588 C CA . GLU A 1 85 ? -20.126 -5.680 20.463 1.00 62.16 85 GLU A CA 1
ATOM 589 C C . GLU A 1 85 ? -20.053 -6.110 21.939 1.00 62.16 85 GLU A C 1
ATOM 591 O O . GLU A 1 85 ? -21.062 -6.470 22.540 1.00 62.16 85 GLU A O 1
ATOM 596 N N . ILE A 1 86 ? -18.878 -6.008 22.576 1.00 63.12 86 ILE A N 1
ATOM 597 C CA . ILE A 1 86 ? -18.732 -6.297 24.013 1.00 63.12 86 ILE A CA 1
ATOM 598 C C . ILE A 1 86 ? -19.565 -5.320 24.848 1.00 63.12 86 ILE A C 1
ATOM 600 O O . ILE A 1 86 ? -20.207 -5.732 25.812 1.00 63.12 86 ILE A O 1
ATOM 604 N N . ARG A 1 87 ? -19.577 -4.030 24.494 1.00 65.62 87 ARG A N 1
ATOM 605 C CA . ARG A 1 87 ? -20.377 -3.027 25.211 1.00 65.62 87 ARG A CA 1
ATOM 606 C C . ARG A 1 87 ? -21.867 -3.324 25.095 1.00 65.62 87 ARG A C 1
ATOM 608 O O . ARG A 1 87 ? -22.569 -3.266 26.097 1.00 65.62 87 ARG A O 1
ATOM 615 N N . GLU A 1 88 ? -22.320 -3.710 23.909 1.00 64.69 88 GLU A N 1
ATOM 616 C CA . GLU A 1 88 ? -23.708 -4.075 23.646 1.00 64.69 88 GLU A CA 1
ATOM 617 C C . GLU A 1 88 ? -24.114 -5.359 24.387 1.00 64.69 88 GLU A C 1
ATOM 619 O O . GLU A 1 88 ? -25.185 -5.409 24.991 1.00 64.69 88 GLU A O 1
ATOM 624 N N . GLN A 1 89 ? -23.233 -6.360 24.467 1.00 59.69 89 GLN A N 1
ATOM 625 C CA . GLN A 1 89 ? -23.482 -7.575 25.251 1.00 59.69 89 GLN A CA 1
ATOM 626 C C . GLN A 1 89 ? -23.448 -7.346 26.771 1.00 59.69 89 GLN A C 1
ATOM 628 O O . GLN A 1 89 ? -24.153 -8.041 27.505 1.00 59.69 89 GLN A O 1
ATOM 633 N N . ILE A 1 90 ? -22.666 -6.379 27.258 1.00 61.88 90 ILE A N 1
ATOM 634 C CA . ILE A 1 90 ? -22.647 -5.989 28.676 1.00 61.88 90 ILE A CA 1
ATOM 635 C C . ILE A 1 90 ? -23.886 -5.157 29.038 1.00 61.88 90 ILE A C 1
ATOM 637 O O . ILE A 1 90 ? -24.455 -5.351 30.113 1.00 61.88 90 ILE A O 1
ATOM 641 N N . GLU A 1 91 ? -24.314 -4.236 28.172 1.00 62.31 91 GLU A N 1
ATOM 642 C CA . GLU A 1 91 ? -25.461 -3.361 28.448 1.00 62.31 91 GLU A CA 1
ATOM 643 C C . GLU A 1 91 ? -26.810 -4.060 28.215 1.00 62.31 91 GLU A C 1
ATOM 645 O O . GLU A 1 91 ? -27.719 -3.893 29.031 1.00 62.31 91 GLU A O 1
ATOM 650 N N . ASN A 1 92 ? -26.934 -4.885 27.168 1.00 63.25 92 ASN A N 1
ATOM 651 C CA . ASN A 1 92 ? -28.209 -5.462 26.718 1.00 63.25 92 ASN A CA 1
ATOM 652 C C . ASN A 1 92 ? -28.210 -6.995 26.559 1.00 63.25 92 ASN A C 1
ATOM 654 O O . ASN A 1 92 ? -29.250 -7.569 26.236 1.00 63.25 92 ASN A O 1
ATOM 658 N N . GLY A 1 93 ? -27.077 -7.674 26.752 1.00 58.94 93 GLY A N 1
ATOM 659 C CA . GLY A 1 93 ? -26.946 -9.113 26.507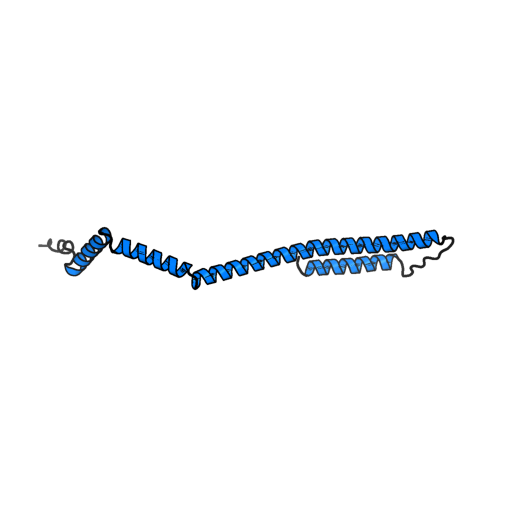 1.00 58.94 93 GLY A CA 1
ATOM 660 C C . GLY A 1 93 ? -27.164 -10.004 27.734 1.00 58.94 93 GLY A C 1
ATOM 661 O O . GLY A 1 93 ? -27.167 -9.557 28.881 1.00 58.94 93 GLY A O 1
ATOM 662 N N . ALA A 1 94 ? -27.256 -11.315 27.481 1.00 61.78 94 ALA A N 1
ATOM 663 C CA . ALA A 1 94 ? -27.470 -12.379 28.474 1.00 61.78 94 ALA A CA 1
ATOM 664 C C . ALA A 1 94 ? -26.459 -12.390 29.642 1.00 61.78 94 ALA A C 1
ATOM 666 O O . ALA A 1 94 ? -26.729 -12.957 30.699 1.00 61.78 94 ALA A O 1
ATOM 667 N N . ILE A 1 95 ? -25.301 -11.745 29.470 1.00 62.94 95 ILE A N 1
ATOM 668 C CA . ILE A 1 95 ? -24.283 -11.579 30.511 1.00 62.94 95 ILE A CA 1
ATOM 669 C C . ILE A 1 95 ? -24.810 -10.705 31.654 1.00 62.94 95 ILE A C 1
ATOM 671 O O . ILE A 1 95 ? -24.547 -11.006 32.815 1.00 62.94 95 ILE A O 1
ATOM 675 N N . ARG A 1 96 ? -25.591 -9.659 31.359 1.00 65.19 96 ARG A N 1
ATOM 676 C CA . ARG A 1 96 ? -26.203 -8.809 32.387 1.00 65.19 96 ARG A CA 1
ATOM 677 C C . ARG A 1 96 ? -27.192 -9.593 33.241 1.00 65.19 96 ARG A C 1
ATOM 679 O O . ARG A 1 96 ? -27.160 -9.471 34.462 1.00 65.19 96 ARG A O 1
ATOM 686 N N . ASP A 1 97 ? -28.025 -10.413 32.608 1.00 70.88 97 ASP A N 1
ATOM 687 C CA . ASP A 1 97 ? -29.004 -11.250 33.306 1.00 70.88 97 ASP A CA 1
ATOM 688 C C . ASP A 1 97 ? -28.319 -12.347 34.130 1.00 70.88 97 ASP A C 1
ATOM 690 O O . ASP A 1 97 ? -28.716 -12.598 35.266 1.00 70.88 97 ASP A O 1
ATOM 694 N N . TYR A 1 98 ? -27.232 -12.931 33.615 1.00 72.94 98 TYR A N 1
ATOM 695 C CA . TYR A 1 98 ? -26.403 -13.879 34.359 1.00 72.94 98 TYR A CA 1
ATOM 696 C C . TYR A 1 98 ? -25.724 -13.233 35.577 1.00 72.94 98 TYR A C 1
ATOM 698 O O . TYR A 1 98 ? -25.815 -13.759 36.683 1.00 72.94 98 TYR A O 1
ATOM 706 N N . ILE A 1 99 ? -25.087 -12.067 35.405 1.00 73.19 99 ILE A N 1
ATOM 707 C CA . ILE A 1 99 ? -24.447 -11.329 36.506 1.00 73.19 99 ILE A CA 1
ATOM 708 C C . ILE A 1 99 ? -25.491 -10.919 37.546 1.00 73.19 99 ILE A C 1
ATOM 710 O O . ILE A 1 99 ? -25.253 -11.060 38.742 1.00 73.19 99 ILE A O 1
ATOM 714 N N . LYS A 1 100 ? -26.658 -10.438 37.111 1.00 77.06 100 LYS A N 1
ATOM 715 C CA . LYS A 1 100 ? -27.736 -10.049 38.019 1.00 77.06 100 LYS A CA 1
ATOM 716 C C . LYS A 1 100 ? -28.275 -11.249 38.799 1.00 77.06 100 LYS A C 1
ATOM 718 O O . LYS A 1 100 ? -28.407 -11.150 40.015 1.00 77.06 100 LYS A O 1
ATOM 723 N N . GLY A 1 101 ? -28.514 -12.379 38.133 1.00 77.62 101 GLY A N 1
ATOM 724 C CA . GLY A 1 101 ? -28.960 -13.611 38.783 1.00 77.62 101 GLY A CA 1
ATOM 725 C C . GLY A 1 101 ? -27.940 -14.156 39.784 1.00 77.62 101 GLY A C 1
ATOM 726 O O . GLY A 1 101 ? -28.313 -14.576 40.876 1.00 77.62 101 GLY A O 1
ATOM 727 N N . GLU A 1 102 ? -26.648 -14.087 39.462 1.00 78.12 102 GLU A N 1
ATOM 728 C CA . GLU A 1 102 ? -25.591 -14.558 40.361 1.00 78.12 102 GLU A CA 1
ATOM 729 C C . GLU A 1 102 ? -25.391 -13.623 41.566 1.00 78.12 102 GLU A C 1
ATOM 731 O O . GLU A 1 102 ? -25.206 -14.094 42.689 1.00 78.12 102 GLU A O 1
ATOM 736 N N . ILE A 1 103 ? -25.509 -12.303 41.375 1.00 75.62 103 ILE A N 1
ATOM 737 C CA . ILE A 1 103 ? -25.519 -11.332 42.479 1.00 75.62 103 ILE A CA 1
ATOM 738 C C . ILE A 1 103 ? -26.738 -11.552 43.378 1.00 75.62 103 ILE A C 1
ATOM 740 O O . ILE A 1 103 ? -26.589 -11.552 44.599 1.00 75.62 103 ILE A O 1
ATOM 744 N N . GLU A 1 104 ? -27.930 -11.758 42.815 1.00 77.12 104 GLU A N 1
ATOM 745 C CA . GLU A 1 104 ? -29.141 -12.044 43.594 1.00 77.12 104 GLU A CA 1
ATOM 746 C C . GLU A 1 104 ? -29.005 -13.356 44.378 1.00 77.12 104 GLU A C 1
ATOM 748 O O . GLU A 1 104 ? -29.349 -13.390 45.559 1.00 77.12 104 GLU A O 1
ATOM 753 N N . ARG A 1 105 ? -28.422 -14.402 43.778 1.00 79.00 105 ARG A N 1
ATOM 754 C CA . ARG A 1 105 ? -28.158 -15.688 44.441 1.00 79.00 105 ARG A CA 1
ATOM 755 C C . ARG A 1 105 ? -27.210 -15.531 45.629 1.00 79.00 105 ARG A C 1
ATOM 757 O O . ARG A 1 105 ? -27.552 -15.941 46.735 1.00 79.00 105 ARG A O 1
ATOM 764 N N . LEU A 1 106 ? -26.052 -14.903 45.416 1.00 75.56 106 LEU A N 1
ATOM 765 C CA . LEU A 1 106 ? -25.049 -14.688 46.465 1.00 75.56 106 LEU A CA 1
ATOM 766 C C . LEU A 1 106 ? -25.556 -13.740 47.558 1.00 75.56 106 LEU A C 1
ATOM 768 O O . LEU A 1 106 ? -25.286 -13.951 48.737 1.00 75.56 106 LEU A O 1
ATOM 772 N N . THR A 1 107 ? -26.332 -12.719 47.186 1.00 72.50 107 THR A N 1
ATOM 773 C CA . THR A 1 107 ? -26.939 -11.795 48.153 1.00 72.50 107 THR A CA 1
ATOM 774 C C . THR A 1 107 ? -28.009 -12.500 48.980 1.00 72.50 107 THR A C 1
ATOM 776 O O . THR A 1 107 ? -28.039 -12.324 50.192 1.00 72.50 107 THR A O 1
ATOM 779 N N . ALA A 1 108 ? -28.863 -13.329 48.375 1.00 72.56 108 ALA A N 1
ATOM 780 C CA . ALA A 1 108 ? -29.865 -14.101 49.106 1.00 72.56 108 ALA A CA 1
ATOM 781 C C . ALA A 1 108 ? -29.227 -15.135 50.047 1.00 72.56 108 ALA A C 1
ATOM 783 O O . ALA A 1 108 ? -29.730 -15.347 51.148 1.00 72.56 108 ALA A O 1
ATOM 784 N N . GLU A 1 109 ? -28.117 -15.749 49.637 1.00 74.00 109 GLU A N 1
ATOM 785 C CA . GLU A 1 109 ? -27.354 -16.707 50.441 1.00 74.00 109 GLU A CA 1
ATOM 786 C C . GLU A 1 109 ? -26.681 -16.028 51.649 1.00 74.00 109 GLU A C 1
ATOM 788 O O . GLU A 1 109 ? -26.777 -16.519 52.774 1.00 74.00 109 GLU A O 1
ATOM 793 N N . GLU A 1 110 ? -26.086 -14.847 51.457 1.00 66.94 110 GLU A N 1
ATOM 794 C CA . GLU A 1 110 ? -25.454 -14.080 52.537 1.00 66.94 110 GLU A CA 1
ATOM 795 C C . GLU A 1 110 ? -26.492 -13.427 53.472 1.00 66.94 110 GLU A C 1
ATOM 797 O O . GLU A 1 110 ? -26.303 -13.423 54.691 1.00 66.94 110 GLU A O 1
ATOM 802 N N . VAL A 1 111 ? -27.613 -12.921 52.940 1.00 66.00 111 VAL A N 1
ATOM 803 C CA . VAL A 1 111 ? -28.708 -12.322 53.731 1.00 66.00 111 VAL A CA 1
ATOM 804 C C . VAL A 1 111 ? -29.453 -13.370 54.560 1.00 66.00 111 VAL A C 1
ATOM 806 O O . VAL A 1 111 ? -29.778 -13.088 55.710 1.00 66.00 111 VAL A O 1
ATOM 809 N N . ASN A 1 112 ? -29.675 -14.578 54.030 1.00 64.06 112 ASN A N 1
ATOM 810 C CA . ASN A 1 112 ? -30.254 -15.692 54.796 1.00 64.06 112 ASN A CA 1
ATOM 811 C C . ASN A 1 112 ? -29.231 -16.433 55.669 1.00 64.06 112 ASN A C 1
ATOM 813 O O . ASN A 1 112 ? -29.591 -17.402 56.340 1.00 64.06 112 ASN A O 1
ATOM 817 N N . SER A 1 113 ? -27.962 -16.019 55.679 1.00 71.88 113 SER A N 1
ATOM 818 C CA . SER A 1 113 ? -26.977 -16.645 56.554 1.00 71.88 113 SER A CA 1
ATOM 819 C C . SER A 1 113 ? -27.303 -16.364 58.024 1.00 71.88 113 SER A C 1
ATOM 821 O O . SER A 1 113 ? -27.647 -15.243 58.410 1.00 71.88 113 SER A O 1
ATOM 823 N N . GLU A 1 114 ? -27.106 -17.365 58.886 1.00 67.75 114 GLU A N 1
ATOM 824 C CA . GLU A 1 114 ? -27.296 -17.225 60.339 1.00 67.75 114 GLU A CA 1
ATOM 825 C C . GLU A 1 114 ? -26.451 -16.080 60.931 1.00 67.75 114 GLU A C 1
ATOM 827 O O . GLU A 1 114 ? -26.834 -15.445 61.914 1.00 67.75 114 GLU A O 1
ATOM 832 N N . ARG A 1 115 ? -25.311 -15.758 60.299 1.00 70.88 115 ARG A N 1
ATOM 833 C CA . ARG A 1 115 ? -24.444 -14.635 60.686 1.00 70.88 115 ARG A CA 1
ATOM 834 C C . ARG A 1 115 ? -25.050 -13.271 60.371 1.00 70.88 115 ARG A C 1
ATOM 836 O O . ARG A 1 115 ? -24.733 -12.300 61.058 1.00 70.88 115 ARG A O 1
ATOM 843 N N . MET A 1 116 ? -25.852 -13.146 59.316 1.00 67.50 116 MET A N 1
ATOM 844 C CA . MET A 1 116 ? -26.562 -11.903 59.014 1.00 67.50 116 MET A CA 1
ATOM 845 C C . MET A 1 116 ? -27.762 -11.735 59.942 1.00 67.50 116 MET A C 1
ATOM 847 O O . MET A 1 116 ? -27.937 -10.657 60.501 1.00 67.50 116 MET A O 1
ATOM 851 N N . ASP A 1 117 ? -28.510 -12.809 60.197 1.00 70.31 117 ASP A N 1
ATOM 852 C CA . ASP A 1 117 ? -29.662 -12.792 61.104 1.00 70.31 117 ASP A CA 1
ATOM 853 C C . ASP A 1 117 ? -29.257 -12.410 62.541 1.00 70.31 117 ASP A C 1
ATOM 855 O O . ASP A 1 117 ? -29.894 -11.572 63.179 1.00 70.31 117 ASP A O 1
ATOM 859 N N . GLN A 1 118 ? -28.114 -12.911 63.027 1.00 74.38 118 GLN A N 1
ATOM 860 C CA . GLN A 1 118 ? -27.540 -12.483 64.311 1.00 74.38 118 GLN A CA 1
ATOM 861 C C . GLN A 1 118 ? -27.145 -10.997 64.323 1.00 74.38 118 GLN A C 1
ATOM 863 O O . GLN A 1 118 ? -27.394 -10.301 65.308 1.00 74.38 118 GLN A O 1
ATOM 868 N N . ARG A 1 119 ? -26.562 -10.484 63.230 1.00 74.38 119 ARG A N 1
ATOM 869 C CA . ARG A 1 119 ? -26.192 -9.061 63.108 1.00 74.38 119 ARG A CA 1
ATOM 870 C C . ARG A 1 119 ? -27.419 -8.153 63.018 1.00 74.38 119 ARG A C 1
ATOM 872 O O . ARG A 1 119 ? -27.394 -7.056 63.573 1.00 74.38 119 ARG A O 1
ATOM 879 N N . ILE A 1 120 ? -28.480 -8.596 62.345 1.00 75.06 120 ILE A N 1
ATOM 880 C CA . ILE A 1 120 ? -29.754 -7.876 62.260 1.00 75.06 120 ILE A CA 1
ATOM 881 C C . ILE A 1 120 ? -30.422 -7.857 63.633 1.00 75.06 120 ILE A C 1
ATOM 883 O O . ILE A 1 120 ? -30.759 -6.775 64.098 1.00 75.06 120 ILE A O 1
ATOM 887 N N . LYS A 1 121 ? -30.521 -8.998 64.326 1.00 72.56 121 LYS A N 1
ATOM 888 C CA . LYS A 1 121 ? -31.072 -9.073 65.690 1.00 72.56 121 LYS A CA 1
ATOM 889 C C . LYS A 1 121 ? -30.328 -8.167 66.664 1.00 72.56 121 LYS A C 1
ATOM 891 O O . LYS A 1 121 ? -30.964 -7.364 67.326 1.00 72.56 121 LYS A O 1
ATOM 896 N N . GLN A 1 122 ? -28.993 -8.185 66.667 1.00 73.00 122 GLN A N 1
ATOM 897 C CA . GLN A 1 122 ? -28.202 -7.291 67.524 1.00 73.00 122 GLN A CA 1
ATOM 898 C C . GLN A 1 122 ? -28.443 -5.803 67.231 1.00 73.00 122 GLN A C 1
ATOM 900 O O . GLN A 1 122 ? -28.471 -4.989 68.151 1.00 73.00 122 GLN A O 1
ATOM 905 N N . ARG A 1 123 ? -28.608 -5.421 65.958 1.00 71.00 123 ARG A N 1
ATOM 906 C CA . ARG A 1 123 ? -28.869 -4.022 65.583 1.00 71.00 123 ARG A CA 1
ATOM 907 C C . ARG A 1 123 ? -30.308 -3.599 65.857 1.00 71.00 123 ARG A C 1
ATOM 909 O O . ARG A 1 123 ? -30.521 -2.475 66.294 1.00 71.00 123 ARG A O 1
ATOM 916 N N . VAL A 1 124 ? -31.278 -4.474 65.604 1.00 73.81 124 VAL A N 1
ATOM 917 C CA . VAL A 1 124 ? -32.693 -4.229 65.901 1.00 73.81 124 VAL A CA 1
ATOM 918 C C . VAL A 1 124 ? -32.905 -4.158 67.410 1.00 73.81 124 VAL A C 1
ATOM 920 O O . VAL A 1 124 ? -33.578 -3.235 67.854 1.00 73.81 124 VAL A O 1
ATOM 923 N N . ASP A 1 125 ? -32.270 -5.028 68.197 1.00 67.31 125 ASP A N 1
ATOM 924 C CA . ASP A 1 125 ? -32.315 -4.963 69.661 1.00 67.31 125 ASP A CA 1
ATOM 925 C C . ASP A 1 125 ? -31.672 -3.675 70.183 1.00 67.31 125 ASP A C 1
ATOM 927 O O . ASP A 1 125 ? -32.259 -3.001 71.024 1.00 67.31 125 ASP A O 1
ATOM 931 N N . ALA A 1 126 ? -30.527 -3.255 69.631 1.00 69.19 126 ALA A N 1
ATOM 932 C CA . ALA A 1 126 ? -29.883 -1.999 70.024 1.00 69.19 126 ALA A CA 1
ATOM 933 C C . ALA A 1 126 ? -30.731 -0.748 69.715 1.00 69.19 126 ALA A C 1
ATOM 935 O O . ALA A 1 126 ? -30.643 0.242 70.437 1.00 69.19 126 ALA A O 1
ATOM 936 N N . VAL A 1 127 ? -31.545 -0.776 68.653 1.00 71.19 127 VAL A N 1
ATOM 937 C CA . VAL A 1 127 ? -32.436 0.337 68.271 1.00 71.19 127 VAL A CA 1
ATOM 938 C C . VAL A 1 127 ? -33.782 0.275 69.002 1.00 71.19 127 VAL A C 1
ATOM 940 O O . VAL A 1 127 ? -34.342 1.317 69.327 1.00 71.19 127 VAL A O 1
ATOM 943 N N . THR A 1 128 ? -34.305 -0.925 69.265 1.00 67.62 128 THR A N 1
ATOM 944 C CA . THR A 1 128 ? -35.634 -1.132 69.869 1.00 67.62 128 THR A CA 1
ATOM 945 C C . THR A 1 128 ? -35.592 -1.049 71.390 1.00 67.62 128 THR A C 1
ATOM 947 O O . THR A 1 128 ? -36.513 -0.506 71.993 1.00 67.62 128 THR A O 1
ATOM 950 N N . PHE A 1 129 ? -34.533 -1.569 72.013 1.00 67.25 129 PHE A N 1
ATOM 951 C CA . PHE A 1 129 ? -34.397 -1.604 73.470 1.00 67.25 129 PHE A CA 1
ATOM 952 C C . PHE A 1 129 ? -33.436 -0.549 74.021 1.00 67.25 129 PHE A C 1
ATOM 954 O O . PHE A 1 129 ? -33.383 -0.373 75.234 1.00 67.25 129 PHE A O 1
ATOM 961 N N . GLY A 1 130 ? -32.724 0.184 73.155 1.00 57.31 130 GLY A N 1
ATOM 962 C CA . GLY A 1 130 ? -31.669 1.100 73.581 1.00 57.31 130 GLY A CA 1
ATOM 963 C C . GLY A 1 130 ? -30.460 0.335 74.124 1.00 57.31 130 GLY A C 1
ATOM 964 O O . GLY A 1 130 ? -30.565 -0.767 74.662 1.00 57.31 130 GLY A O 1
ATOM 965 N N . ARG A 1 131 ? -29.262 0.885 73.936 1.00 56.53 131 ARG A N 1
ATOM 966 C CA . ARG A 1 131 ? -28.033 0.290 74.471 1.00 56.53 131 ARG A CA 1
ATOM 967 C C . ARG A 1 131 ? -28.085 0.297 76.009 1.00 56.53 131 ARG A C 1
ATOM 969 O O . ARG A 1 131 ? -28.161 1.384 76.569 1.00 56.53 131 ARG A O 1
ATOM 976 N N . PRO A 1 132 ? -27.948 -0.852 76.698 1.00 54.03 132 PRO A N 1
ATOM 977 C CA . PRO A 1 132 ? -27.902 -0.891 78.166 1.00 54.03 132 PRO A CA 1
ATOM 978 C C . PRO A 1 132 ? -26.660 -0.223 78.780 1.00 54.03 132 PRO A C 1
ATOM 980 O O . PRO A 1 132 ? -26.580 -0.089 79.997 1.00 54.03 132 PRO A O 1
ATOM 983 N N . ASP A 1 133 ? -25.679 0.159 77.957 1.00 53.72 133 ASP A N 1
ATOM 984 C CA . ASP A 1 133 ? -24.379 0.654 78.418 1.00 53.72 133 ASP A CA 1
ATOM 985 C C . ASP A 1 133 ? -24.261 2.188 78.441 1.00 53.72 133 ASP A C 1
ATOM 987 O O . ASP A 1 133 ? -23.269 2.694 78.962 1.00 53.72 133 ASP A O 1
ATOM 991 N N . ASP A 1 134 ? -25.251 2.937 77.935 1.00 52.47 134 ASP A N 1
ATOM 992 C CA . ASP A 1 134 ? -25.206 4.411 77.963 1.00 52.47 134 ASP A CA 1
ATOM 993 C C . ASP A 1 134 ? -25.796 5.009 79.263 1.00 52.47 134 ASP A C 1
ATOM 995 O O . ASP A 1 134 ? -25.510 6.159 79.588 1.00 52.47 134 ASP A O 1
ATOM 999 N N . ASP A 1 135 ? -26.520 4.221 80.070 1.00 50.97 135 ASP A N 1
ATOM 1000 C CA . ASP A 1 135 ? -27.163 4.697 81.312 1.00 50.97 135 ASP A CA 1
ATOM 1001 C C . ASP A 1 135 ? -26.284 4.560 82.574 1.00 50.97 135 ASP A C 1
ATOM 1003 O O . ASP A 1 135 ? -26.685 4.970 83.659 1.00 50.97 135 ASP A O 1
ATOM 1007 N N . ARG A 1 136 ? -25.059 4.017 82.474 1.00 50.03 136 ARG A N 1
ATOM 1008 C CA . ARG A 1 136 ? -24.157 3.830 83.637 1.00 50.03 136 ARG A CA 1
ATOM 1009 C C . ARG A 1 136 ? -23.122 4.937 83.858 1.00 50.03 136 ARG A C 1
ATOM 1011 O O . ARG A 1 136 ? -22.279 4.792 84.737 1.00 50.03 136 ARG A O 1
ATOM 1018 N N . LEU A 1 137 ? -23.167 6.030 83.097 1.00 51.25 137 LEU A N 1
ATOM 1019 C CA . LEU A 1 137 ? -22.190 7.128 83.200 1.00 51.25 137 LEU A CA 1
ATOM 1020 C C . LEU A 1 137 ? -22.745 8.426 83.815 1.00 51.25 137 LEU A C 1
ATOM 1022 O O . LEU A 1 137 ? -22.062 9.444 83.760 1.00 51.25 137 LEU A O 1
ATOM 1026 N N . LEU A 1 138 ? -23.951 8.413 84.398 1.00 58.03 138 LEU A N 1
ATOM 1027 C CA . LEU A 1 138 ? -24.589 9.615 84.966 1.00 58.03 138 LEU A CA 1
ATOM 1028 C C . LEU A 1 138 ? -25.017 9.489 86.440 1.00 58.03 138 LEU A C 1
ATOM 1030 O O . LEU A 1 138 ? -25.757 10.339 86.925 1.00 58.03 138 LEU A O 1
ATOM 1034 N N . GLU A 1 139 ? -24.534 8.482 87.170 1.00 53.09 139 GLU A N 1
ATOM 1035 C CA . GLU A 1 139 ? -24.775 8.347 88.616 1.00 53.09 139 GLU A CA 1
ATOM 1036 C C . GLU A 1 139 ? -23.454 8.167 89.380 1.00 53.09 139 GLU A C 1
ATOM 1038 O O . GLU A 1 139 ? -23.182 7.114 89.945 1.00 53.09 139 GLU A O 1
ATOM 1043 N N . GLU A 1 140 ? -22.601 9.191 89.369 1.00 50.81 140 GLU A N 1
ATOM 1044 C CA . GLU A 1 140 ? -21.583 9.390 90.412 1.00 50.81 140 GLU A CA 1
ATOM 1045 C C . GLU A 1 140 ? -21.210 10.882 90.453 1.00 50.81 140 GLU A C 1
ATOM 1047 O O . GLU A 1 140 ? -20.212 11.311 89.890 1.00 50.81 140 GLU A O 1
ATOM 1052 N N . ASP A 1 141 ? -22.096 11.679 91.053 1.00 49.38 141 ASP A N 1
ATOM 1053 C CA . ASP A 1 141 ? -21.794 12.992 91.637 1.00 49.38 141 ASP A CA 1
ATOM 1054 C C . ASP A 1 141 ? -22.904 13.321 92.659 1.00 49.38 141 ASP A C 1
ATOM 1056 O O . ASP A 1 141 ? -23.855 14.043 92.362 1.00 49.38 141 ASP A O 1
ATOM 1060 N N . GLU A 1 142 ? -22.788 12.746 93.862 1.00 43.53 142 GLU A N 1
ATOM 1061 C CA . GLU A 1 142 ? -23.212 13.350 95.142 1.00 43.53 142 GLU A CA 1
ATOM 1062 C C . GLU A 1 142 ? -22.240 12.946 96.261 1.00 43.53 142 GLU A C 1
ATOM 1064 O O . GLU A 1 142 ? -21.953 11.734 96.405 1.00 43.53 142 GLU A O 1
#